Protein AF-A0A4Q3R9D0-F1 (afdb_monomer)

Secondary structure (DSSP, 8-state):
-----PPP----EEEETTEEEEEETTTTEEEE--HHHHHHHHHHHIIIIIS---GGGEEES-EEEETTEEEE-SEEEE-TTS-EEEEE----TT--

Mean predicted aligned error: 5.12 Å

Radius of gyration: 14.25 Å; Cα contacts (8 Å, |Δi|>4): 134; chains: 1; bounding box: 32×37×36 Å

Sequence (96 aa):
MIPVQFPEPQFKLKKEGDKRYIFDAIRKTWLLLTEEEWVRQNFVAYLTNIMKYPVSLIALEKEMALNGLKKRFDILVYDKKHRPWMMVECKAPTVV

Nearest PDB structures (foldseek):
  8gh6-assembly1_A  TM=7.207E-01  e=1.036E+00  Bombyx mori
  8ro0-assembly1_TF  TM=6.369E-01  e=1.707E+00  Caenorhabditis elegans
  3cpe-assembly1_A  TM=5.975E-01  e=9.729E-01  Tequatrovirus T4
  8ro1-assembly1_TF  TM=5.571E-01  e=9.140E-01  Caenorhabditis elegans
  7b3b-assembly1_A  TM=2.720E-01  e=3.611E+00  Severe acute respiratory syndrome coronavirus 2

Solvent-accessible surface area (backbone atoms only — not comparable to full-atom values): 5991 Å² total; per-residue (Å²): 135,84,90,79,80,66,62,87,79,86,69,53,69,53,74,60,87,94,45,48,28,35,52,40,80,88,79,68,43,78,38,72,61,42,62,33,51,50,45,45,53,44,51,52,47,26,40,40,72,71,69,58,44,59,67,92,37,54,47,67,62,53,78,42,80,55,95,88,37,83,42,71,48,52,34,39,32,37,44,100,84,70,42,88,68,47,78,45,83,66,58,34,89,87,66,128

pLDDT: mean 88.45, std 9.35, range [51.56, 97.62]

Structure (mmCIF, N/CA/C/O backbone):
data_AF-A0A4Q3R9D0-F1
#
_entry.id   AF-A0A4Q3R9D0-F1
#
loop_
_atom_site.group_PDB
_atom_site.id
_atom_site.type_symbol
_atom_site.label_atom_id
_atom_site.label_alt_id
_atom_site.label_comp_id
_atom_site.label_asym_id
_atom_site.label_entity_id
_atom_site.label_seq_id
_atom_site.pdbx_PDB_ins_code
_atom_site.Cartn_x
_atom_site.Cartn_y
_atom_site.Cartn_z
_atom_site.occupancy
_atom_site.B_iso_or_equiv
_atom_site.auth_seq_id
_atom_site.auth_comp_id
_atom_site.auth_asym_id
_atom_site.auth_atom_id
_atom_site.pdbx_PDB_model_num
ATOM 1 N N . MET A 1 1 ? 18.606 -8.792 7.285 1.00 70.12 1 MET A N 1
ATOM 2 C CA . MET A 1 1 ? 17.462 -7.900 6.992 1.00 70.12 1 MET A CA 1
ATOM 3 C C . MET A 1 1 ? 17.922 -6.844 6.003 1.00 70.12 1 MET A C 1
ATOM 5 O O . MET A 1 1 ? 19.038 -6.364 6.157 1.00 70.12 1 MET A O 1
ATOM 9 N N . ILE A 1 2 ? 17.122 -6.525 4.984 1.00 73.06 2 ILE A N 1
ATOM 10 C CA . ILE A 1 2 ? 17.434 -5.445 4.037 1.00 73.06 2 ILE A CA 1
ATOM 11 C C . ILE A 1 2 ? 16.816 -4.158 4.601 1.00 73.06 2 ILE A C 1
ATOM 13 O O . ILE A 1 2 ? 15.598 -4.129 4.776 1.00 73.06 2 ILE A O 1
ATOM 17 N N . PRO A 1 3 ? 17.606 -3.121 4.929 1.00 77.75 3 PRO A N 1
ATOM 18 C CA . PRO A 1 3 ? 17.055 -1.862 5.411 1.00 77.75 3 PRO A CA 1
ATOM 19 C C . PRO A 1 3 ? 16.350 -1.128 4.263 1.00 77.75 3 PRO A C 1
ATOM 21 O O . PRO A 1 3 ? 16.937 -0.911 3.204 1.00 77.75 3 PRO A O 1
ATOM 24 N N . VAL A 1 4 ? 15.096 -0.732 4.483 1.00 77.00 4 VAL A N 1
ATOM 25 C CA . VAL A 1 4 ? 14.322 0.100 3.553 1.00 77.00 4 VAL A CA 1
ATOM 26 C C . VAL A 1 4 ? 14.164 1.480 4.178 1.00 77.00 4 VAL A C 1
ATOM 28 O O . VAL A 1 4 ? 13.613 1.607 5.268 1.00 77.00 4 VAL A O 1
ATOM 31 N N . GLN A 1 5 ? 14.657 2.512 3.495 1.00 79.38 5 GLN A N 1
ATOM 32 C CA . GLN A 1 5 ? 14.386 3.900 3.861 1.00 79.38 5 GLN A CA 1
ATOM 33 C C . GLN A 1 5 ? 13.168 4.375 3.074 1.00 79.38 5 GLN A C 1
ATOM 35 O O . GLN A 1 5 ? 13.209 4.456 1.843 1.00 79.38 5 GLN A O 1
ATOM 40 N N . PHE A 1 6 ? 12.073 4.650 3.778 1.00 79.50 6 PHE A N 1
ATOM 41 C CA . PHE A 1 6 ? 10.883 5.200 3.147 1.00 79.50 6 PHE A CA 1
ATOM 42 C C . PHE A 1 6 ? 11.115 6.667 2.765 1.00 79.50 6 PHE A C 1
ATOM 44 O O . PHE A 1 6 ? 11.751 7.399 3.526 1.00 79.50 6 PHE A O 1
ATOM 51 N N . PRO A 1 7 ? 10.634 7.108 1.587 1.00 74.00 7 PRO A N 1
ATOM 52 C CA . PRO A 1 7 ? 10.635 8.525 1.253 1.00 74.00 7 PRO A CA 1
ATOM 53 C C . PRO A 1 7 ? 9.761 9.298 2.243 1.00 74.00 7 PRO A C 1
ATOM 55 O O . PRO A 1 7 ? 8.818 8.731 2.795 1.00 74.00 7 PRO A O 1
ATOM 58 N N . GLU A 1 8 ? 10.021 10.599 2.392 1.00 77.56 8 GLU A N 1
ATOM 59 C CA . GLU A 1 8 ? 9.130 11.487 3.142 1.00 77.56 8 GLU A CA 1
ATOM 60 C C . GLU A 1 8 ? 7.683 11.317 2.644 1.00 77.56 8 GLU A C 1
ATOM 62 O O . GLU A 1 8 ? 7.404 11.534 1.453 1.00 77.56 8 GLU A O 1
ATOM 67 N N . PRO A 1 9 ? 6.762 10.863 3.510 1.00 69.38 9 PRO A N 1
ATOM 68 C CA . PRO A 1 9 ? 5.444 10.449 3.074 1.00 69.38 9 PRO A CA 1
ATOM 69 C C . PRO A 1 9 ? 4.600 11.654 2.658 1.00 69.38 9 PRO A C 1
ATOM 71 O O . PRO A 1 9 ? 4.108 12.416 3.486 1.00 69.38 9 PRO A O 1
ATOM 74 N N . GLN A 1 10 ? 4.345 11.791 1.356 1.00 79.06 10 GLN A N 1
ATOM 75 C CA . GLN A 1 10 ? 3.388 12.764 0.814 1.00 79.06 10 GLN A CA 1
ATOM 76 C C . GLN A 1 10 ? 1.963 12.192 0.797 1.00 79.06 10 GLN A C 1
ATOM 78 O O . GLN A 1 10 ? 1.284 12.173 -0.232 1.00 79.06 10 GLN A O 1
ATOM 83 N N . PHE A 1 11 ? 1.505 11.670 1.935 1.00 88.75 11 PHE A N 1
ATOM 84 C CA . PHE A 1 11 ? 0.165 11.103 2.031 1.00 88.75 11 PHE A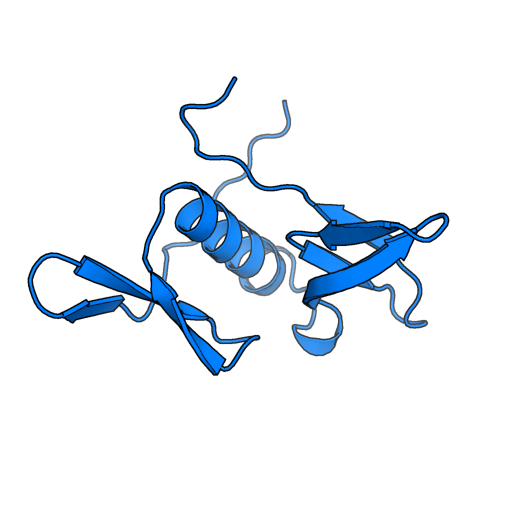 CA 1
ATOM 85 C C . PHE A 1 11 ? -0.889 12.193 2.182 1.00 88.75 11 PHE A C 1
ATOM 87 O O . PHE A 1 11 ? -0.769 13.102 3.004 1.00 88.75 11 PHE A O 1
ATOM 94 N N . LYS A 1 12 ? -1.986 12.053 1.436 1.00 94.44 12 LYS A N 1
ATOM 95 C CA . LYS A 1 12 ? -3.208 12.801 1.729 1.00 94.44 12 LYS A CA 1
ATOM 96 C C . LYS A 1 12 ? -3.914 12.099 2.880 1.00 94.44 12 LYS A C 1
ATOM 98 O O . LYS A 1 12 ? -4.335 10.950 2.740 1.00 94.44 12 LYS A O 1
ATOM 103 N N . LEU A 1 13 ? -4.031 12.797 4.003 1.00 95.81 13 LEU A N 1
ATOM 104 C CA . LEU A 1 13 ? -4.701 12.320 5.206 1.00 95.81 13 LEU A CA 1
ATOM 105 C C . LEU A 1 13 ? -5.973 13.132 5.448 1.00 95.81 13 LEU A C 1
ATOM 107 O O . LEU A 1 13 ? -6.009 14.333 5.184 1.00 95.81 13 LEU A O 1
ATOM 111 N N . LYS A 1 14 ? -7.006 12.485 5.984 1.00 96.69 14 LYS A N 1
ATOM 112 C CA . LYS A 1 14 ? -8.196 13.166 6.509 1.00 96.69 14 LYS A CA 1
ATOM 113 C C . LYS A 1 14 ? -8.629 12.543 7.829 1.00 96.69 14 LYS A C 1
ATOM 115 O O . LYS A 1 14 ? -8.292 11.396 8.128 1.00 96.69 14 LYS A O 1
ATOM 120 N N . LYS A 1 15 ? -9.395 13.300 8.610 1.00 97.25 15 LYS A N 1
ATOM 121 C CA . LYS A 1 15 ? -10.008 12.847 9.860 1.00 97.25 15 LYS A CA 1
ATOM 122 C C . LYS A 1 15 ? -11.525 12.963 9.733 1.00 97.25 15 LYS A C 1
ATOM 124 O O . LYS A 1 15 ? -12.017 14.006 9.317 1.00 97.25 15 LYS A O 1
ATOM 129 N N . GLU A 1 16 ? -12.242 11.907 10.096 1.00 96.62 16 GLU A N 1
ATOM 130 C CA . GLU A 1 16 ? -13.707 11.892 10.171 1.00 96.62 16 GLU A CA 1
ATOM 131 C C . GLU A 1 16 ? -14.105 11.289 11.522 1.00 96.62 16 GLU A C 1
ATOM 133 O O . GLU A 1 16 ? -13.846 10.111 11.787 1.00 96.62 16 GLU A O 1
ATOM 138 N N . GLY A 1 17 ? -14.672 12.115 12.408 1.00 95.19 17 GLY A N 1
ATOM 139 C CA . GLY A 1 17 ? -14.850 11.750 13.816 1.00 95.19 17 GLY A CA 1
ATOM 140 C C . GLY A 1 17 ? -13.506 11.402 14.459 1.00 95.19 17 GLY A C 1
ATOM 141 O O . GLY A 1 17 ? -12.533 12.134 14.291 1.00 95.19 17 GLY A O 1
ATOM 142 N N . ASP A 1 18 ? -13.425 10.256 15.130 1.00 95.25 18 ASP A N 1
ATOM 143 C CA . ASP A 1 18 ? -12.185 9.774 15.757 1.00 95.25 18 ASP A CA 1
ATOM 144 C C . ASP A 1 18 ? -11.299 8.930 14.832 1.00 95.25 18 ASP A C 1
ATOM 146 O O . ASP A 1 18 ? -10.196 8.531 15.207 1.00 95.25 18 ASP A O 1
ATOM 150 N N . LYS A 1 19 ? -11.740 8.675 13.596 1.00 97.12 19 LYS A N 1
ATOM 151 C CA . LYS A 1 19 ? -11.008 7.844 12.635 1.00 97.12 19 LYS A CA 1
ATOM 152 C C . LYS A 1 19 ? -10.131 8.698 11.722 1.00 97.12 19 LYS A C 1
ATOM 154 O O . LYS A 1 19 ? -10.531 9.767 11.257 1.00 97.12 19 LYS A O 1
ATOM 159 N N . ARG A 1 20 ? -8.926 8.200 11.437 1.00 97.62 20 ARG A N 1
ATOM 160 C CA . ARG A 1 20 ? -8.010 8.765 10.435 1.00 97.62 20 ARG A CA 1
ATOM 161 C C . ARG A 1 20 ? -8.055 7.921 9.173 1.00 97.62 20 ARG A C 1
ATOM 163 O O . ARG A 1 20 ? -8.147 6.701 9.255 1.00 97.62 20 ARG A O 1
ATOM 170 N N . TYR A 1 21 ? -7.949 8.572 8.026 1.00 97.62 21 TYR A N 1
ATOM 171 C CA . TYR A 1 21 ? -7.952 7.923 6.725 1.00 97.62 21 TYR A CA 1
ATOM 172 C C . TYR A 1 21 ? -6.772 8.399 5.889 1.00 97.62 21 TYR A C 1
ATOM 174 O O . TYR A 1 21 ? -6.348 9.551 6.000 1.00 97.62 21 TYR A O 1
ATOM 182 N N . ILE A 1 22 ? -6.290 7.515 5.026 1.00 96.12 22 ILE A N 1
ATOM 183 C CA . ILE A 1 22 ? -5.245 7.758 4.037 1.00 96.12 22 ILE A CA 1
ATOM 184 C C . ILE A 1 22 ? -5.819 7.551 2.638 1.00 96.12 22 ILE A C 1
ATOM 186 O O . ILE A 1 22 ? -6.613 6.638 2.412 1.00 96.12 22 ILE A O 1
ATOM 190 N N . PHE A 1 23 ? -5.471 8.431 1.704 1.00 95.44 23 PHE A N 1
ATOM 191 C CA . PHE A 1 23 ? -5.873 8.274 0.312 1.00 95.44 23 PHE A CA 1
ATOM 192 C C . PHE A 1 23 ? -4.902 7.354 -0.426 1.00 95.44 23 PHE A C 1
ATOM 194 O O . PHE A 1 23 ? -3.722 7.678 -0.565 1.00 95.44 23 PHE A O 1
ATOM 201 N N . ASP A 1 24 ? -5.422 6.253 -0.955 1.00 93.69 24 ASP A N 1
ATOM 202 C CA . ASP A 1 24 ? -4.694 5.350 -1.838 1.00 93.69 24 ASP A CA 1
ATOM 203 C C . ASP A 1 24 ? -4.825 5.847 -3.284 1.00 93.69 24 ASP A C 1
ATOM 205 O O . ASP A 1 24 ? -5.909 5.826 -3.873 1.00 93.69 24 ASP A O 1
ATOM 209 N N . ALA A 1 25 ? -3.718 6.305 -3.872 1.00 90.44 25 ALA A N 1
ATOM 210 C CA . ALA A 1 25 ? -3.711 6.858 -5.226 1.00 90.44 25 ALA A CA 1
ATOM 211 C C . ALA A 1 25 ? -3.910 5.800 -6.328 1.00 90.44 25 ALA A C 1
ATOM 213 O O . ALA A 1 25 ? -4.370 6.141 -7.420 1.00 90.44 25 ALA A O 1
ATOM 214 N N . ILE A 1 26 ? -3.587 4.532 -6.053 1.00 91.19 26 ILE A N 1
ATOM 215 C CA . ILE A 1 26 ? -3.744 3.420 -6.997 1.00 91.19 26 ILE A CA 1
ATOM 216 C C . ILE A 1 26 ? -5.206 2.970 -7.017 1.00 91.19 26 ILE A C 1
ATOM 218 O O . ILE A 1 26 ? -5.808 2.866 -8.086 1.00 91.19 26 ILE A O 1
ATOM 222 N N . ARG A 1 27 ? -5.803 2.760 -5.838 1.00 91.25 27 ARG A N 1
ATOM 223 C CA . ARG A 1 27 ? -7.213 2.360 -5.681 1.00 91.25 27 ARG A CA 1
ATOM 224 C C . ARG A 1 27 ? -8.189 3.534 -5.805 1.00 91.25 27 ARG A C 1
ATOM 226 O O . ARG A 1 27 ? -9.387 3.313 -5.954 1.00 91.25 27 ARG A O 1
ATOM 233 N N . LYS A 1 28 ? -7.684 4.772 -5.762 1.00 92.31 28 LYS A N 1
ATOM 234 C CA . LYS A 1 28 ? -8.447 6.031 -5.832 1.00 92.31 28 LYS A CA 1
ATOM 235 C C . LYS A 1 28 ? -9.543 6.128 -4.766 1.00 92.31 28 LYS A C 1
ATOM 237 O O . LYS A 1 28 ? -10.642 6.603 -5.041 1.00 92.31 28 LYS A O 1
ATOM 242 N N . THR A 1 29 ? -9.247 5.684 -3.547 1.00 94.2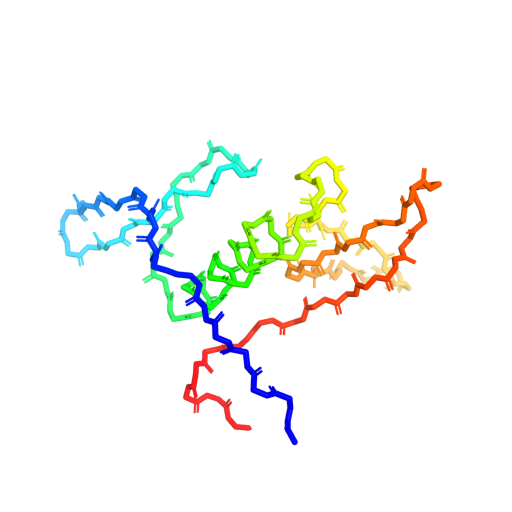5 29 THR A N 1
ATOM 243 C CA . THR A 1 29 ? -10.210 5.656 -2.439 1.00 94.25 29 T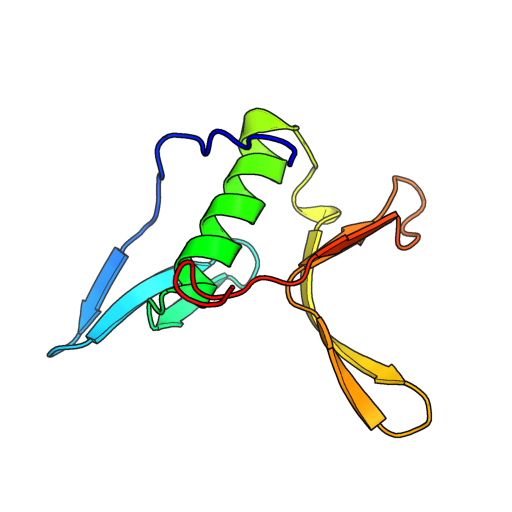HR A CA 1
ATOM 244 C C . THR A 1 29 ? -9.562 6.057 -1.116 1.00 94.25 29 THR A C 1
ATOM 246 O O . THR A 1 29 ? -8.341 6.012 -0.964 1.00 94.25 29 THR A O 1
ATOM 249 N N . TRP A 1 30 ? -10.388 6.464 -0.156 1.00 96.38 30 TRP A N 1
ATOM 250 C CA . TRP A 1 30 ? -9.964 6.724 1.215 1.00 96.38 30 TRP A CA 1
ATOM 251 C C . TRP A 1 30 ? -10.079 5.444 2.038 1.00 96.38 30 TRP A C 1
ATOM 253 O O . TRP A 1 30 ? -11.160 4.870 2.144 1.00 96.38 30 TRP A O 1
ATOM 263 N N . LEU A 1 31 ? -8.974 5.024 2.643 1.00 94.50 31 LEU A N 1
ATOM 264 C CA . LEU A 1 31 ? -8.887 3.829 3.477 1.00 94.50 31 LEU A CA 1
ATOM 265 C C . LEU A 1 31 ? -8.658 4.223 4.928 1.00 94.50 31 LEU A C 1
ATOM 267 O O . LEU A 1 31 ? -8.031 5.247 5.200 1.00 94.50 31 LEU A O 1
ATOM 271 N N . LEU A 1 32 ? -9.175 3.426 5.864 1.00 96.19 32 LEU A N 1
ATOM 272 C CA . LEU A 1 32 ? -8.873 3.612 7.280 1.00 96.19 32 LEU A CA 1
ATOM 273 C C . LEU A 1 32 ? -7.357 3.499 7.471 1.00 96.19 32 LEU A C 1
ATOM 275 O O . LEU A 1 32 ? -6.744 2.536 7.016 1.00 96.19 32 LEU A O 1
ATOM 279 N N . LEU A 1 33 ? -6.759 4.476 8.145 1.00 95.50 33 LEU A N 1
ATOM 280 C CA . LEU A 1 33 ? -5.330 4.479 8.423 1.00 95.50 33 LEU A CA 1
ATOM 281 C C . LEU A 1 33 ? -5.031 3.499 9.565 1.00 95.50 33 LEU A C 1
ATOM 283 O O . LEU A 1 33 ? -5.014 3.883 10.734 1.00 95.50 33 LEU A O 1
ATOM 287 N N . THR A 1 34 ? -4.830 2.230 9.217 1.00 94.12 34 THR A N 1
ATOM 288 C CA . THR A 1 34 ? -4.298 1.197 10.116 1.00 94.12 34 THR A CA 1
ATOM 289 C C . THR A 1 34 ? -2.771 1.149 10.024 1.00 94.12 34 THR A C 1
ATOM 291 O O . THR A 1 34 ? -2.186 1.681 9.080 1.00 94.12 34 THR A O 1
ATOM 294 N N . GLU A 1 35 ? -2.108 0.501 10.984 1.00 92.00 35 GLU A N 1
ATOM 295 C CA . GLU A 1 35 ? -0.649 0.314 10.935 1.00 92.00 35 GLU A CA 1
ATOM 296 C C . GLU A 1 35 ? -0.210 -0.479 9.697 1.00 92.00 35 GLU A C 1
ATOM 298 O O . GLU A 1 35 ? 0.760 -0.121 9.036 1.00 92.00 35 GLU A O 1
ATOM 303 N N . GLU A 1 36 ? -0.960 -1.522 9.338 1.00 92.50 36 GLU A N 1
ATOM 304 C CA . GLU A 1 36 ? -0.694 -2.321 8.141 1.00 92.50 36 GLU A CA 1
ATOM 305 C C . GLU A 1 36 ? -0.890 -1.507 6.852 1.00 92.50 36 GLU A C 1
ATOM 307 O O . GLU A 1 36 ? -0.051 -1.569 5.954 1.00 92.50 36 GLU A O 1
ATOM 312 N N . GLU A 1 37 ? -1.948 -0.689 6.765 1.00 92.62 37 GLU A N 1
ATOM 313 C CA . GLU A 1 37 ? -2.169 0.184 5.604 1.00 92.62 37 GLU A CA 1
ATOM 314 C C . GLU A 1 37 ? -1.097 1.274 5.512 1.00 92.62 37 GLU A C 1
ATOM 316 O O . GLU A 1 37 ? -0.638 1.599 4.420 1.00 92.62 37 GLU A O 1
ATOM 321 N N . TRP A 1 38 ? -0.634 1.800 6.648 1.00 92.38 38 TRP A N 1
ATOM 322 C CA . TRP A 1 38 ? 0.494 2.726 6.676 1.00 92.38 38 TRP A CA 1
ATOM 323 C C . TRP A 1 38 ? 1.758 2.075 6.099 1.00 92.38 38 TRP A C 1
ATOM 325 O O . TRP A 1 38 ? 2.415 2.680 5.250 1.00 92.38 38 TRP A O 1
ATOM 335 N N . VAL A 1 39 ? 2.076 0.833 6.485 1.00 92.00 39 VAL A N 1
ATOM 336 C CA . VAL A 1 39 ? 3.207 0.079 5.913 1.00 92.00 39 VAL A CA 1
ATOM 337 C C . VAL A 1 39 ? 3.010 -0.138 4.411 1.00 92.00 39 VAL A C 1
ATOM 339 O O . VAL A 1 39 ? 3.922 0.139 3.631 1.00 92.00 39 VAL A O 1
ATOM 342 N N . ARG A 1 40 ? 1.812 -0.558 3.989 1.00 93.19 40 ARG A N 1
ATOM 343 C CA . ARG A 1 40 ? 1.471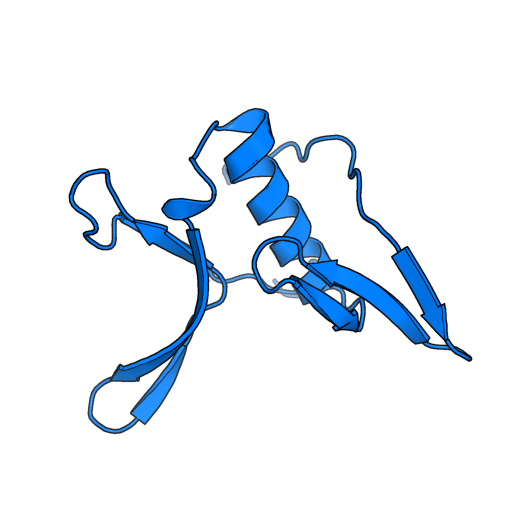 -0.791 2.578 1.00 93.19 40 ARG A CA 1
ATOM 344 C C . ARG A 1 40 ? 1.672 0.467 1.729 1.00 93.19 40 ARG A C 1
ATOM 346 O O . ARG A 1 40 ? 2.377 0.411 0.723 1.00 93.19 40 ARG A O 1
ATOM 353 N N . GLN A 1 41 ? 1.129 1.612 2.147 1.00 93.88 41 GLN A N 1
ATOM 354 C CA . GLN A 1 41 ? 1.255 2.876 1.407 1.00 93.88 41 GLN A CA 1
ATOM 355 C C . GLN A 1 41 ? 2.701 3.394 1.372 1.00 93.88 41 GLN A C 1
ATOM 357 O O . GLN A 1 41 ? 3.149 3.885 0.334 1.00 93.88 41 GLN A O 1
ATOM 362 N N . ASN A 1 42 ? 3.468 3.234 2.456 1.00 92.88 42 ASN A N 1
ATOM 363 C CA . ASN A 1 42 ? 4.899 3.564 2.466 1.00 92.88 42 ASN A CA 1
ATOM 364 C C . ASN A 1 42 ? 5.698 2.681 1.508 1.00 92.88 42 ASN A C 1
ATOM 366 O O . ASN A 1 42 ? 6.552 3.181 0.773 1.00 92.88 42 ASN A O 1
ATOM 370 N N . PHE A 1 43 ? 5.400 1.383 1.463 1.00 93.56 43 PHE A N 1
ATOM 371 C CA . PHE A 1 43 ? 6.079 0.469 0.554 1.00 93.56 43 PHE A CA 1
ATOM 372 C C . PHE A 1 43 ? 5.752 0.769 -0.911 1.00 93.56 43 PHE A C 1
ATOM 374 O O . PHE A 1 43 ? 6.652 0.790 -1.750 1.00 93.56 43 PHE A O 1
ATOM 381 N N . VAL A 1 44 ? 4.496 1.101 -1.222 1.00 94.19 44 VAL A N 1
ATOM 382 C CA . VAL A 1 44 ? 4.110 1.585 -2.556 1.00 94.19 44 VAL A CA 1
ATOM 383 C C . VAL A 1 44 ? 4.879 2.854 -2.921 1.00 94.19 44 VAL A C 1
ATOM 385 O O . VAL A 1 44 ? 5.469 2.910 -3.998 1.00 94.19 44 VAL A O 1
ATOM 388 N N . ALA A 1 45 ? 4.944 3.841 -2.021 1.00 93.25 45 ALA A N 1
ATOM 389 C CA . ALA A 1 45 ? 5.689 5.077 -2.256 1.00 93.25 45 ALA A CA 1
ATOM 390 C C . ALA A 1 45 ? 7.190 4.821 -2.466 1.00 93.25 45 ALA A C 1
ATOM 392 O O . ALA A 1 45 ? 7.810 5.448 -3.323 1.00 93.25 45 ALA A O 1
ATOM 393 N N . TYR A 1 46 ? 7.783 3.878 -1.733 1.00 93.50 46 TYR A N 1
ATOM 394 C CA . TYR A 1 46 ? 9.161 3.446 -1.958 1.00 93.50 46 TYR A CA 1
ATOM 395 C C . TYR A 1 46 ? 9.344 2.842 -3.358 1.00 93.50 46 TYR A C 1
ATOM 397 O O . TYR A 1 46 ? 10.245 3.257 -4.093 1.00 93.50 46 TYR A O 1
ATOM 405 N N . LEU A 1 47 ? 8.456 1.932 -3.774 1.00 94.06 47 LEU A N 1
ATOM 406 C CA . LEU A 1 47 ? 8.506 1.324 -5.105 1.00 94.06 47 LEU A CA 1
ATOM 407 C C . LEU A 1 47 ? 8.403 2.374 -6.223 1.00 94.06 47 LEU A C 1
ATOM 409 O O . LEU A 1 47 ? 9.168 2.325 -7.186 1.00 94.06 47 LEU A O 1
ATOM 413 N N . THR A 1 48 ? 7.497 3.344 -6.101 1.00 93.25 48 THR A N 1
ATOM 414 C CA . THR A 1 48 ? 7.240 4.330 -7.161 1.00 93.25 48 THR A CA 1
ATOM 415 C C . THR A 1 48 ? 8.234 5.488 -7.149 1.00 93.25 48 THR A C 1
ATOM 417 O O . THR A 1 48 ? 8.729 5.895 -8.200 1.00 93.25 48 THR A O 1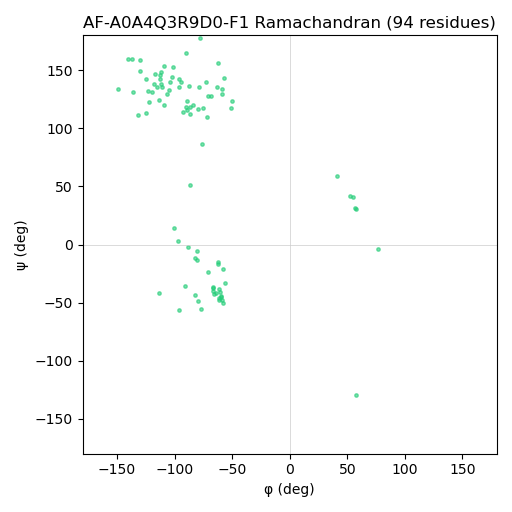
ATOM 420 N N . ASN A 1 49 ? 8.558 6.030 -5.973 1.00 91.50 49 ASN A N 1
ATOM 421 C CA . ASN A 1 49 ? 9.309 7.281 -5.859 1.00 91.50 49 ASN A CA 1
ATOM 422 C C . ASN A 1 49 ? 10.812 7.042 -5.780 1.00 91.50 49 ASN A C 1
ATOM 424 O O . ASN A 1 49 ? 11.570 7.834 -6.341 1.00 91.50 49 ASN A O 1
ATOM 428 N N . ILE A 1 50 ? 11.240 5.961 -5.124 1.00 91.75 50 ILE A N 1
ATOM 429 C CA . ILE A 1 50 ? 12.657 5.619 -4.969 1.00 91.75 50 ILE A CA 1
ATOM 430 C C . ILE A 1 50 ? 13.070 4.617 -6.043 1.00 91.75 50 ILE A C 1
ATOM 432 O O . ILE A 1 50 ? 13.943 4.917 -6.853 1.00 91.75 50 ILE A O 1
ATOM 436 N N . MET A 1 51 ? 12.386 3.472 -6.120 1.00 91.94 51 MET A N 1
ATOM 437 C CA . MET A 1 51 ? 12.741 2.391 -7.049 1.00 91.94 51 MET A CA 1
ATOM 438 C C . MET A 1 51 ? 12.247 2.619 -8.485 1.00 91.94 51 MET A C 1
ATOM 440 O O . MET A 1 51 ? 12.583 1.844 -9.378 1.00 91.94 51 MET A O 1
ATOM 444 N N . LYS A 1 52 ? 11.464 3.682 -8.717 1.00 93.94 52 LYS A N 1
ATOM 445 C CA . LYS A 1 52 ? 10.957 4.110 -10.034 1.00 93.94 52 LYS A CA 1
ATOM 446 C C . LYS A 1 52 ? 10.138 3.048 -10.776 1.00 93.94 52 LYS A C 1
ATOM 448 O O . LYS A 1 52 ? 10.102 3.041 -12.007 1.00 93.94 52 LYS A O 1
ATOM 453 N N . TYR A 1 53 ? 9.440 2.175 -10.049 1.00 95.00 53 TYR A N 1
ATOM 454 C CA . TYR A 1 53 ? 8.466 1.274 -10.657 1.00 95.00 53 TYR A CA 1
ATOM 455 C C . TYR A 1 53 ? 7.267 2.083 -11.171 1.00 95.00 53 TYR A C 1
ATOM 457 O O . TYR A 1 53 ? 6.680 2.859 -10.409 1.00 95.00 53 TYR A O 1
ATOM 465 N N . PRO A 1 54 ? 6.864 1.912 -12.443 1.00 95.44 54 PRO A N 1
ATOM 466 C CA . PRO A 1 54 ? 5.632 2.499 -12.944 1.00 95.44 54 PRO A CA 1
ATOM 467 C C . PRO A 1 54 ? 4.432 2.004 -12.136 1.00 95.44 54 PRO A C 1
ATOM 469 O O . PRO A 1 54 ? 4.265 0.802 -11.938 1.00 95.44 54 PRO A O 1
ATOM 472 N N . VAL A 1 55 ? 3.550 2.924 -11.738 1.00 94.25 55 VAL A N 1
ATOM 473 C CA . VAL A 1 55 ? 2.318 2.597 -10.998 1.00 94.25 55 VAL A CA 1
ATOM 474 C C . VAL A 1 55 ? 1.452 1.584 -11.758 1.00 94.25 55 VAL A C 1
ATOM 476 O O . VAL A 1 55 ? 0.827 0.726 -11.148 1.00 94.25 55 VAL A O 1
ATOM 479 N N . SER A 1 56 ? 1.462 1.628 -13.094 1.00 94.69 56 SER A N 1
ATOM 480 C CA . SER A 1 56 ? 0.734 0.686 -13.957 1.00 94.69 56 SER A CA 1
ATOM 481 C C . SER A 1 56 ? 1.181 -0.775 -13.820 1.00 94.69 56 SER A C 1
ATOM 483 O O . SER A 1 56 ? 0.455 -1.671 -14.247 1.00 94.69 56 SER A O 1
ATOM 485 N N . LEU A 1 57 ? 2.353 -1.027 -13.230 1.00 96.00 57 LEU A N 1
ATOM 486 C CA . LEU A 1 57 ? 2.865 -2.367 -12.943 1.00 96.00 57 LEU A CA 1
ATOM 487 C C . LEU A 1 57 ? 2.595 -2.813 -11.502 1.00 96.00 57 LEU A C 1
ATOM 489 O O . LEU A 1 57 ? 3.021 -3.902 -11.132 1.00 96.00 57 LEU A O 1
ATOM 493 N N . ILE A 1 58 ? 1.906 -2.013 -10.689 1.00 95.44 58 ILE A N 1
ATOM 494 C CA . ILE A 1 58 ? 1.618 -2.321 -9.287 1.00 95.44 58 ILE A CA 1
ATOM 495 C C . ILE A 1 58 ? 0.111 -2.517 -9.125 1.00 95.44 58 ILE A C 1
ATOM 497 O O . ILE A 1 58 ? -0.690 -1.643 -9.450 1.00 95.44 58 ILE A O 1
ATOM 501 N N . ALA A 1 59 ? -0.283 -3.671 -8.598 1.00 92.50 59 ALA A N 1
ATOM 502 C CA . ALA A 1 59 ? -1.647 -3.950 -8.178 1.00 92.50 59 ALA A CA 1
ATOM 503 C C . ALA A 1 59 ? -1.704 -4.084 -6.657 1.00 92.50 59 ALA A C 1
ATOM 505 O O . ALA A 1 59 ? -0.850 -4.734 -6.058 1.00 92.50 59 ALA A O 1
ATOM 506 N N . LEU A 1 60 ? -2.746 -3.514 -6.056 1.00 91.19 60 LEU A N 1
ATOM 507 C CA . LEU A 1 60 ? -3.024 -3.611 -4.627 1.00 91.19 60 LEU A CA 1
ATOM 508 C C . LEU A 1 60 ? -4.336 -4.362 -4.404 1.00 91.19 60 LEU A C 1
ATOM 510 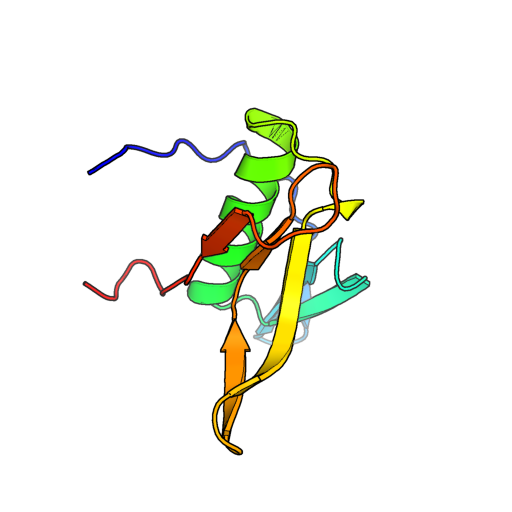O O . LEU A 1 60 ? -5.311 -4.062 -5.090 1.00 91.19 60 LEU A O 1
ATOM 514 N N . GLU A 1 61 ? -4.371 -5.290 -3.440 1.00 69.06 61 GLU A N 1
ATOM 515 C CA . GLU A 1 61 ? -5.574 -6.050 -3.038 1.00 69.06 61 GLU A CA 1
ATOM 516 C C . GLU A 1 61 ? -6.469 -6.523 -4.197 1.00 69.06 61 GLU A C 1
ATOM 518 O O . GLU A 1 61 ? -7.659 -6.206 -4.242 1.00 69.06 61 GLU A O 1
ATOM 523 N N . LYS A 1 62 ? -5.942 -7.319 -5.138 1.00 66.25 62 LYS A N 1
ATOM 524 C CA . LYS A 1 62 ? -6.852 -8.121 -5.974 1.00 66.25 62 LYS A CA 1
ATOM 525 C C . LYS A 1 62 ? -7.134 -9.448 -5.286 1.00 66.25 62 LYS A C 1
ATOM 527 O O . LYS A 1 62 ? -6.229 -10.110 -4.777 1.00 66.25 62 LYS A O 1
ATOM 532 N N . GLU A 1 63 ? -8.400 -9.848 -5.302 1.00 68.00 63 GLU A N 1
ATOM 533 C CA . GLU A 1 63 ? -8.753 -11.240 -5.053 1.00 68.00 63 GLU A CA 1
ATOM 534 C C . GLU A 1 63 ? -8.143 -12.115 -6.155 1.00 68.00 63 GLU A C 1
ATOM 536 O O . GLU A 1 63 ? -8.214 -11.793 -7.343 1.00 68.00 63 GLU A O 1
ATOM 541 N N . MET A 1 64 ? -7.560 -13.236 -5.752 1.00 72.12 64 MET A N 1
ATOM 542 C CA . MET A 1 64 ? -7.148 -14.316 -6.634 1.00 72.12 64 MET A CA 1
AT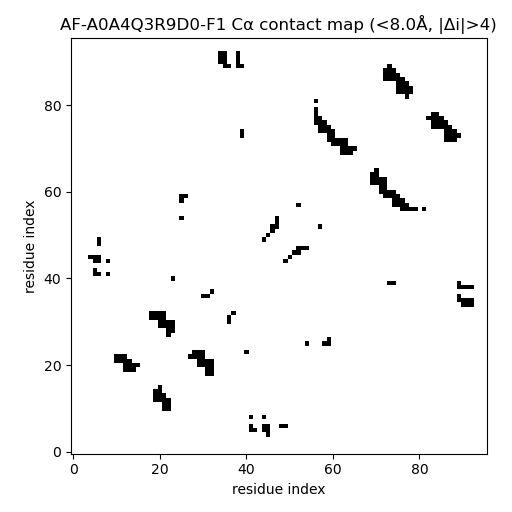OM 543 C C . MET A 1 64 ? -7.786 -15.626 -6.174 1.00 72.12 64 MET A C 1
ATOM 545 O O . MET A 1 64 ? -7.923 -15.883 -4.976 1.00 72.12 64 MET A O 1
ATOM 549 N N . ALA A 1 65 ? -8.185 -16.458 -7.133 1.00 73.62 65 ALA A N 1
ATOM 550 C CA . ALA A 1 65 ? -8.616 -17.819 -6.857 1.00 73.62 65 ALA A CA 1
ATOM 551 C C . ALA A 1 65 ? -7.384 -18.729 -6.837 1.00 73.62 65 ALA A C 1
ATOM 553 O O . ALA A 1 65 ? -6.691 -18.862 -7.843 1.00 73.62 65 ALA A O 1
ATOM 554 N N . LEU A 1 66 ? -7.122 -19.361 -5.697 1.00 76.06 66 LEU A N 1
ATOM 555 C CA . LEU A 1 66 ? -6.064 -20.348 -5.530 1.00 76.06 66 LEU A CA 1
ATOM 556 C C . LEU A 1 66 ? -6.688 -21.630 -4.983 1.00 76.06 66 LEU A C 1
ATOM 558 O O . LEU A 1 66 ? -7.182 -21.641 -3.859 1.00 76.06 66 LEU A O 1
ATOM 562 N N . ASN A 1 67 ? -6.691 -22.703 -5.776 1.00 80.00 67 ASN A N 1
ATOM 563 C CA . ASN A 1 67 ? -7.278 -23.998 -5.401 1.00 80.00 67 ASN A CA 1
ATOM 564 C C . ASN A 1 67 ? -8.733 -23.887 -4.899 1.00 80.00 67 ASN A C 1
ATOM 566 O O . ASN A 1 67 ? -9.103 -24.484 -3.893 1.00 80.00 67 ASN A O 1
ATOM 570 N N . GLY A 1 68 ? -9.550 -23.061 -5.561 1.00 78.88 68 GLY A N 1
ATOM 571 C CA . GLY A 1 68 ? -10.942 -22.810 -5.165 1.00 78.88 68 GLY A CA 1
ATOM 572 C C . GLY A 1 68 ? -11.116 -21.881 -3.956 1.00 78.88 68 GLY A C 1
ATOM 573 O O . GLY A 1 68 ? -12.242 -21.515 -3.631 1.00 78.88 68 GLY A O 1
ATOM 574 N N . LEU A 1 69 ? -10.027 -21.441 -3.318 1.00 80.00 69 LEU A N 1
ATOM 575 C CA . LEU A 1 69 ? -10.052 -20.480 -2.220 1.00 80.00 69 LEU A CA 1
ATOM 576 C C . LEU A 1 69 ? -9.800 -19.066 -2.738 1.00 80.00 69 LEU A C 1
ATOM 578 O O . LEU A 1 69 ? -8.869 -18.826 -3.508 1.00 80.00 69 LEU A O 1
ATOM 582 N N . LYS A 1 70 ? -10.591 -18.106 -2.259 1.00 76.19 70 LYS A N 1
ATOM 583 C CA . LYS A 1 70 ? -10.310 -16.685 -2.465 1.00 76.19 70 LYS A CA 1
ATOM 584 C C . LYS A 1 70 ? -9.178 -16.255 -1.540 1.00 76.19 70 LYS A C 1
ATOM 586 O O . LYS A 1 70 ? -9.302 -16.326 -0.317 1.00 76.19 70 LYS A O 1
ATOM 591 N N . LYS A 1 71 ? -8.069 -15.819 -2.126 1.00 75.56 71 LYS A N 1
ATOM 592 C CA . LYS A 1 71 ? -6.927 -15.238 -1.420 1.00 75.56 71 LYS A CA 1
ATOM 593 C C . LYS A 1 71 ? -6.744 -13.795 -1.866 1.00 75.56 71 LYS A C 1
ATOM 595 O O . LYS A 1 71 ? -7.026 -13.449 -3.009 1.00 75.56 71 LYS A O 1
ATOM 600 N N . ARG A 1 72 ? -6.284 -12.953 -0.950 1.00 80.75 72 ARG A N 1
ATOM 601 C CA . ARG A 1 72 ? -5.901 -11.571 -1.223 1.00 80.75 72 ARG A CA 1
ATOM 602 C C . ARG A 1 72 ? -4.402 -11.454 -1.031 1.00 80.75 72 ARG A C 1
ATOM 604 O O . ARG A 1 72 ? -3.860 -12.081 -0.130 1.00 80.75 72 ARG A O 1
ATOM 611 N N . PHE A 1 73 ? -3.774 -10.666 -1.886 1.00 84.56 73 PHE A N 1
ATOM 612 C CA . PHE A 1 73 ? -2.398 -10.224 -1.714 1.00 84.56 73 PHE A CA 1
ATOM 613 C C . PHE A 1 73 ? -2.395 -8.736 -1.380 1.00 84.56 73 PHE A C 1
ATOM 615 O O . PHE A 1 73 ? -3.294 -8.010 -1.814 1.00 84.56 73 PHE A O 1
ATOM 622 N N . ASP A 1 74 ? -1.370 -8.268 -0.677 1.00 90.56 74 ASP A N 1
ATOM 623 C CA . ASP A 1 74 ? -1.259 -6.844 -0.372 1.00 90.56 74 ASP A CA 1
ATOM 624 C C . ASP A 1 74 ? -0.770 -6.058 -1.582 1.00 90.56 74 ASP A C 1
ATOM 626 O O . ASP A 1 74 ? -1.463 -5.146 -2.043 1.00 90.56 74 ASP A O 1
ATOM 630 N N . ILE A 1 75 ? 0.379 -6.453 -2.141 1.00 94.38 75 ILE A N 1
ATOM 631 C CA . ILE A 1 75 ? 0.976 -5.820 -3.322 1.00 94.38 75 ILE A CA 1
ATOM 632 C C . ILE A 1 75 ? 1.470 -6.898 -4.288 1.00 94.38 75 ILE A C 1
ATOM 634 O O . ILE A 1 75 ? 2.202 -7.811 -3.906 1.00 94.38 75 ILE A O 1
ATOM 638 N N . LEU A 1 76 ? 1.112 -6.762 -5.561 1.00 94.31 76 LEU A N 1
ATOM 639 C CA . LEU A 1 76 ? 1.660 -7.554 -6.655 1.00 94.31 76 LEU A CA 1
ATOM 640 C C . LEU A 1 76 ? 2.278 -6.620 -7.688 1.00 94.31 76 LEU A C 1
ATOM 642 O O . LEU A 1 76 ? 1.605 -5.747 -8.235 1.00 94.31 76 LEU A O 1
ATOM 646 N N . VAL A 1 77 ? 3.558 -6.828 -7.963 1.00 95.62 77 VAL A N 1
ATOM 647 C CA . VAL A 1 77 ? 4.320 -6.092 -8.966 1.00 95.62 77 VAL A CA 1
ATOM 648 C C . VAL A 1 77 ? 4.511 -6.983 -10.187 1.00 95.62 77 VAL A C 1
ATOM 650 O O . VAL A 1 77 ? 4.895 -8.148 -10.061 1.00 95.62 77 VAL A O 1
ATOM 653 N N . TYR A 1 78 ? 4.253 -6.430 -11.366 1.00 96.00 78 TYR A N 1
ATOM 654 C CA . TYR A 1 78 ? 4.427 -7.094 -12.652 1.00 96.00 78 TYR A CA 1
ATOM 655 C C . TYR A 1 78 ? 5.717 -6.647 -13.346 1.00 96.00 78 TYR A C 1
ATOM 657 O O . TYR A 1 78 ? 6.185 -5.523 -13.166 1.00 96.00 78 TYR A O 1
ATOM 665 N N . ASP A 1 79 ? 6.275 -7.514 -14.188 1.00 96.06 79 ASP A N 1
ATOM 666 C CA . ASP A 1 79 ? 7.350 -7.151 -15.108 1.00 96.06 79 ASP A CA 1
ATOM 667 C C . ASP A 1 79 ? 6.822 -6.391 -16.344 1.00 96.06 79 ASP A C 1
ATOM 669 O O . ASP A 1 79 ? 5.619 -6.208 -16.545 1.00 96.06 79 ASP A O 1
ATOM 673 N N . LYS A 1 80 ? 7.737 -5.979 -17.231 1.00 94.19 80 LYS A N 1
ATOM 674 C CA . LYS A 1 80 ? 7.404 -5.288 -18.493 1.00 94.19 80 LYS A CA 1
ATOM 675 C C . LYS A 1 80 ? 6.552 -6.126 -19.462 1.00 94.19 80 LYS A C 1
ATOM 677 O O . LYS A 1 80 ? 6.016 -5.574 -20.415 1.00 94.19 80 LYS A O 1
ATOM 682 N N . LYS A 1 81 ? 6.454 -7.443 -19.254 1.00 96.06 81 LYS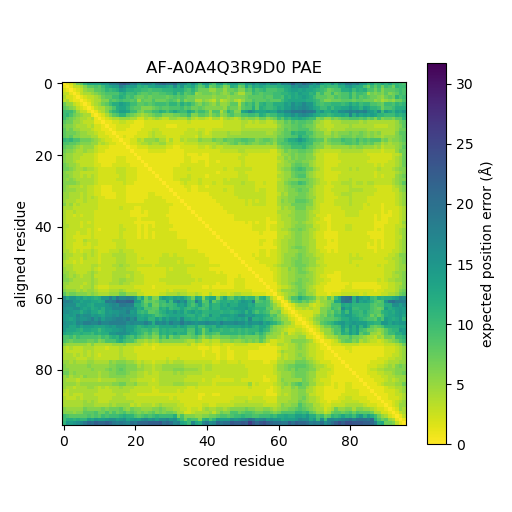 A N 1
ATOM 683 C CA . LYS A 1 81 ? 5.610 -8.375 -20.020 1.00 96.06 81 LYS A CA 1
ATOM 684 C C . LYS A 1 81 ? 4.306 -8.705 -19.275 1.00 96.06 81 LYS A C 1
ATOM 686 O O . LYS A 1 81 ? 3.634 -9.663 -19.643 1.00 96.06 81 LYS A O 1
ATOM 691 N N . HIS A 1 82 ? 3.959 -7.940 -18.235 1.00 92.75 82 HIS A N 1
ATOM 692 C CA . HIS A 1 82 ? 2.800 -8.162 -17.368 1.00 92.75 82 HIS A CA 1
ATOM 693 C C . HIS A 1 82 ? 2.752 -9.541 -16.694 1.00 92.75 82 HIS A C 1
ATOM 695 O O . HIS A 1 82 ? 1.681 -10.064 -16.388 1.00 92.75 82 HIS A O 1
ATOM 701 N N . ARG A 1 83 ? 3.914 -10.128 -16.399 1.00 94.81 83 ARG A N 1
ATOM 702 C CA . ARG A 1 83 ? 4.007 -11.356 -15.602 1.00 94.81 83 ARG A CA 1
ATOM 703 C C . ARG A 1 83 ? 4.282 -11.012 -14.137 1.00 94.81 83 ARG A C 1
ATOM 705 O O . ARG A 1 83 ? 5.038 -10.069 -13.897 1.00 94.81 83 ARG A O 1
ATOM 712 N N . PRO A 1 84 ? 3.707 -11.744 -13.164 1.00 93.06 84 PRO A N 1
ATOM 713 C CA . PRO A 1 84 ? 4.047 -11.587 -11.751 1.00 93.06 84 PRO A CA 1
ATOM 714 C C . PRO A 1 84 ? 5.564 -11.621 -11.529 1.00 93.06 84 PRO A C 1
ATOM 716 O O . PRO A 1 84 ? 6.229 -12.571 -11.934 1.00 93.06 84 PRO A O 1
ATOM 719 N N . TRP A 1 85 ? 6.100 -10.571 -10.911 1.00 95.06 85 TRP A N 1
ATOM 720 C CA . TRP A 1 85 ? 7.533 -10.391 -10.657 1.00 95.06 85 TRP A CA 1
ATOM 721 C C . TRP A 1 85 ? 7.846 -10.432 -9.161 1.00 95.06 85 TRP A C 1
ATOM 723 O O . TRP A 1 85 ? 8.832 -11.032 -8.745 1.00 95.06 85 TRP A O 1
ATOM 733 N N . MET A 1 86 ? 7.005 -9.798 -8.346 1.00 94.00 86 MET A N 1
ATOM 734 C CA . MET A 1 86 ? 7.182 -9.730 -6.898 1.00 94.00 86 MET A CA 1
ATOM 735 C C . MET A 1 86 ? 5.822 -9.652 -6.227 1.00 94.00 86 MET A C 1
ATOM 737 O O . MET A 1 86 ? 4.978 -8.854 -6.626 1.00 94.00 86 MET A O 1
ATOM 741 N N . MET A 1 87 ? 5.637 -10.460 -5.191 1.00 93.06 87 MET A N 1
ATOM 742 C CA . MET A 1 87 ? 4.502 -10.368 -4.284 1.00 93.06 87 MET A CA 1
ATOM 743 C C . MET A 1 87 ? 5.014 -9.886 -2.932 1.00 93.06 87 MET A C 1
ATOM 745 O O . MET A 1 87 ? 6.057 -10.348 -2.470 1.00 93.06 87 MET A O 1
ATOM 749 N N . VAL A 1 88 ? 4.302 -8.945 -2.328 1.00 92.69 88 VAL A N 1
ATOM 750 C CA . VAL A 1 88 ? 4.651 -8.358 -1.035 1.00 92.69 88 VAL A CA 1
ATOM 751 C C . VAL A 1 88 ? 3.474 -8.558 -0.104 1.00 92.69 88 VAL A C 1
ATOM 753 O O . VAL A 1 88 ? 2.339 -8.265 -0.480 1.00 92.69 88 VAL A O 1
ATOM 756 N N . GLU A 1 89 ? 3.779 -9.039 1.093 1.00 91.25 89 GLU A N 1
ATOM 757 C CA . GLU A 1 89 ? 2.865 -9.090 2.225 1.00 91.25 89 GLU A CA 1
ATOM 758 C C . GLU A 1 89 ? 3.302 -8.017 3.228 1.00 91.25 89 GLU A C 1
ATOM 760 O O . GLU A 1 89 ? 4.479 -7.929 3.591 1.00 91.25 89 GLU A O 1
ATOM 765 N N . CYS A 1 90 ? 2.363 -7.187 3.658 1.00 89.81 90 CYS A N 1
ATOM 766 C CA . CYS A 1 90 ? 2.547 -6.137 4.639 1.00 89.81 90 CYS A CA 1
ATOM 767 C C . CYS A 1 90 ? 1.942 -6.588 5.971 1.00 89.81 90 CYS A C 1
ATOM 769 O O . CYS A 1 90 ? 0.872 -7.190 6.033 1.00 89.81 90 CYS A O 1
ATOM 771 N N . LYS A 1 91 ? 2.634 -6.280 7.065 1.00 87.50 91 LYS A N 1
ATOM 772 C CA . LYS A 1 91 ? 2.142 -6.485 8.429 1.00 87.50 91 LYS A CA 1
ATOM 773 C C . LYS A 1 91 ? 2.328 -5.206 9.222 1.00 87.50 91 LYS A C 1
ATOM 775 O O . LYS A 1 91 ? 3.137 -4.354 8.850 1.00 87.50 91 LYS A O 1
ATOM 780 N N . ALA A 1 92 ? 1.565 -5.068 10.302 1.00 87.56 92 ALA A N 1
ATOM 781 C CA . ALA A 1 92 ? 1.793 -3.998 11.259 1.00 87.56 92 ALA A CA 1
ATOM 782 C C . ALA A 1 92 ? 3.237 -4.083 11.803 1.00 87.56 92 ALA A C 1
ATOM 784 O O . ALA A 1 92 ? 3.726 -5.195 12.009 1.00 87.56 92 ALA A O 1
ATOM 785 N N . PRO A 1 93 ? 3.921 -2.953 12.066 1.00 80.44 93 PRO A N 1
ATOM 786 C CA . PRO A 1 93 ? 5.311 -2.951 12.541 1.00 80.44 93 PRO A CA 1
ATOM 787 C C . PRO A 1 93 ? 5.526 -3.716 13.852 1.00 80.44 93 PRO A C 1
ATOM 789 O O . PRO A 1 93 ? 6.645 -4.097 14.178 1.00 80.44 93 PRO A O 1
ATOM 792 N N . THR A 1 94 ? 4.452 -3.901 14.616 1.00 80.56 94 THR A N 1
ATOM 793 C CA . THR A 1 94 ? 4.418 -4.596 15.904 1.00 80.56 94 THR A CA 1
ATOM 794 C C . THR A 1 94 ? 4.321 -6.120 15.777 1.00 80.56 94 THR A C 1
ATOM 796 O O . THR A 1 94 ? 4.505 -6.820 16.770 1.00 80.56 94 THR A O 1
ATOM 799 N N . VAL A 1 95 ? 4.046 -6.646 14.580 1.00 71.06 95 VAL A N 1
ATOM 800 C CA . VAL A 1 95 ? 3.987 -8.087 14.307 1.00 71.06 95 VAL A CA 1
ATOM 801 C C . VAL A 1 95 ? 5.384 -8.566 13.911 1.00 71.06 95 VAL A C 1
ATOM 803 O O . VAL A 1 95 ? 5.916 -8.129 12.891 1.00 71.06 95 VAL A O 1
ATOM 806 N N . VAL A 1 96 ? 5.963 -9.448 14.734 1.00 51.56 96 VAL A N 1
ATOM 807 C CA . VAL A 1 96 ? 7.294 -10.063 14.554 1.00 51.56 96 VAL A CA 1
ATOM 808 C C . VAL A 1 96 ? 7.164 -11.460 13.964 1.00 51.56 96 VAL A C 1
ATOM 810 O O . VAL A 1 96 ? 6.283 -12.210 14.445 1.00 51.56 96 V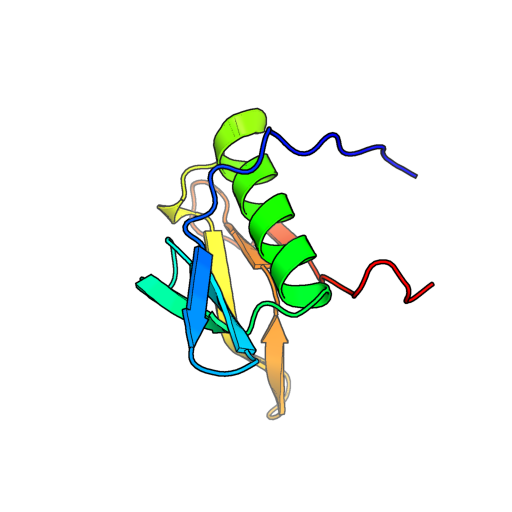AL A O 1
#

Foldseek 3Di:
DDDDDFDDDPWDWDDDPPWIWTQDPLVRDTDTDDLQVVQLSSVVRCCCVVVVQPSVQKDAWDFDQDPNDTDTFGIFGADPVRHTDDTDHTDRPPPD